Protein AF-A0A433PAK7-F1 (afdb_monomer_lite)

Foldseek 3Di:
DDAPVQFDADPVRDTPDGDDCPVPDDAPPQLVPADHPQLADDLPDDDDPVSVVSSVVVLVVVLVVQVVVVVVVPDPDGVSNVCVPDPHRVLVSVVRNDVVSVVVVVQVLCCLLPVDHDDDDDDDDCSCVGPVNVVVSVVSNVVSCVVVVPDDPDD

Structure (mmCIF, N/CA/C/O backbone):
data_AF-A0A433PAK7-F1
#
_entry.id   AF-A0A433PAK7-F1
#
loop_
_atom_site.group_PDB
_atom_site.id
_atom_site.type_symbol
_atom_site.label_atom_id
_atom_site.label_alt_id
_atom_site.label_comp_id
_atom_site.label_asym_id
_atom_site.label_entity_id
_atom_site.label_seq_id
_atom_site.pdbx_PDB_ins_code
_atom_site.Cartn_x
_atom_site.Cartn_y
_atom_site.Cartn_z
_atom_site.occupancy
_atom_site.B_iso_or_equiv
_atom_site.auth_seq_id
_atom_site.auth_comp_id
_atom_site.auth_asym_id
_atom_site.auth_atom_id
_atom_site.pdbx_PDB_model_num
ATOM 1 N N . ASP A 1 1 ? 10.074 -10.426 2.332 1.00 75.25 1 ASP A N 1
ATOM 2 C CA . ASP A 1 1 ? 10.920 -9.450 1.635 1.00 75.25 1 ASP A CA 1
ATOM 3 C C . ASP A 1 1 ? 10.544 -9.371 0.152 1.00 75.25 1 ASP A C 1
ATOM 5 O O . ASP A 1 1 ? 11.254 -9.861 -0.714 1.00 75.25 1 ASP A O 1
ATOM 9 N N . PHE A 1 2 ? 9.354 -8.846 -0.155 1.00 77.81 2 PHE A N 1
ATOM 10 C CA . PHE A 1 2 ? 8.856 -8.799 -1.535 1.00 77.81 2 PHE A CA 1
ATOM 11 C C . PHE A 1 2 ? 9.016 -7.381 -2.087 1.00 77.81 2 PHE A C 1
ATOM 13 O O . PHE A 1 2 ? 8.122 -6.547 -1.957 1.00 77.81 2 PHE A O 1
ATOM 20 N N . ASN A 1 3 ? 10.196 -7.094 -2.634 1.00 79.25 3 ASN A N 1
ATOM 21 C CA . ASN A 1 3 ? 10.567 -5.785 -3.167 1.00 79.25 3 ASN A CA 1
ATOM 22 C C . ASN A 1 3 ? 11.189 -5.924 -4.573 1.00 79.25 3 ASN A C 1
ATOM 24 O O . ASN A 1 3 ? 11.442 -7.034 -5.040 1.00 79.25 3 ASN A O 1
ATOM 28 N N . SER A 1 4 ? 11.420 -4.805 -5.267 1.00 82.88 4 SER A N 1
ATOM 29 C CA . SER A 1 4 ? 11.883 -4.802 -6.664 1.00 82.88 4 SER A CA 1
ATOM 30 C C . SER A 1 4 ? 13.235 -5.486 -6.891 1.00 82.88 4 SER A C 1
ATOM 32 O O . SER A 1 4 ? 13.477 -5.953 -7.998 1.00 82.88 4 SER A O 1
ATOM 34 N N . GLN A 1 5 ? 14.095 -5.593 -5.874 1.00 88.75 5 GLN A N 1
ATOM 35 C CA . GLN A 1 5 ? 15.381 -6.297 -5.970 1.00 88.75 5 GLN A CA 1
ATOM 36 C C . GLN A 1 5 ? 15.205 -7.819 -6.080 1.00 88.75 5 GLN A C 1
ATOM 38 O O . GLN A 1 5 ? 16.068 -8.497 -6.630 1.00 88.75 5 GLN A O 1
ATOM 43 N N . ASN A 1 6 ? 14.062 -8.338 -5.622 1.00 91.62 6 ASN A N 1
ATOM 44 C CA . ASN A 1 6 ? 13.750 -9.767 -5.596 1.00 91.62 6 ASN A CA 1
ATOM 45 C C . ASN A 1 6 ? 12.834 -10.198 -6.757 1.00 91.62 6 ASN A C 1
ATOM 47 O O . ASN A 1 6 ? 12.374 -11.341 -6.797 1.00 91.62 6 ASN A O 1
ATOM 51 N N . ILE A 1 7 ? 12.569 -9.300 -7.713 1.00 92.50 7 ILE A N 1
ATOM 52 C CA . ILE A 1 7 ? 11.741 -9.550 -8.899 1.00 92.50 7 ILE A CA 1
ATOM 53 C C . ILE A 1 7 ? 12.629 -9.490 -10.142 1.00 92.50 7 ILE A C 1
ATOM 55 O O . ILE A 1 7 ? 13.253 -8.471 -10.428 1.00 92.50 7 ILE A O 1
ATOM 59 N N . LEU A 1 8 ? 12.656 -10.581 -10.906 1.00 95.69 8 LEU A N 1
ATOM 60 C CA . LEU A 1 8 ? 13.348 -10.648 -12.189 1.00 95.69 8 LEU A CA 1
ATOM 61 C C . LEU A 1 8 ? 12.383 -10.276 -13.312 1.00 95.69 8 LEU A C 1
ATOM 63 O O . LEU A 1 8 ? 11.276 -10.821 -13.392 1.00 95.69 8 LEU A O 1
ATOM 67 N N . ILE A 1 9 ? 12.834 -9.389 -14.195 1.00 96.81 9 ILE A N 1
ATOM 68 C CA . ILE A 1 9 ? 12.106 -8.965 -15.391 1.00 96.81 9 ILE A CA 1
ATOM 69 C C . ILE A 1 9 ? 12.921 -9.261 -16.653 1.00 96.81 9 ILE A C 1
ATOM 71 O O . ILE A 1 9 ? 14.151 -9.274 -16.596 1.00 96.81 9 ILE A O 1
ATOM 75 N N . ASP A 1 10 ? 12.244 -9.518 -17.769 1.00 97.00 10 ASP A N 1
ATOM 76 C CA . ASP A 1 10 ? 12.873 -9.557 -19.094 1.00 97.00 10 ASP A CA 1
ATOM 77 C C . ASP A 1 10 ? 12.938 -8.160 -19.747 1.00 97.00 10 ASP A C 1
ATOM 79 O O . ASP A 1 10 ? 12.515 -7.157 -19.165 1.00 97.00 10 ASP A O 1
ATOM 83 N N . ASP A 1 11 ? 13.463 -8.101 -20.976 1.00 97.00 11 ASP A N 1
ATOM 84 C CA . ASP A 1 11 ? 13.606 -6.865 -21.762 1.00 97.00 11 ASP A CA 1
ATOM 85 C C . ASP A 1 11 ? 12.256 -6.212 -22.132 1.00 97.00 11 ASP A C 1
ATOM 87 O O . ASP A 1 11 ? 12.209 -5.045 -22.522 1.00 97.00 11 ASP A O 1
ATOM 91 N N . GLU A 1 12 ? 11.152 -6.949 -22.002 1.00 96.88 12 GLU A N 1
ATOM 92 C CA . GLU A 1 12 ? 9.783 -6.508 -22.284 1.00 96.88 12 GLU A CA 1
ATOM 93 C C . GLU A 1 12 ? 9.018 -6.124 -21.002 1.00 96.88 12 GLU A C 1
ATOM 95 O O . GLU A 1 12 ? 7.824 -5.820 -21.055 1.00 96.88 12 GLU A O 1
ATOM 100 N N . CYS A 1 13 ? 9.703 -6.092 -19.852 1.00 90.56 13 CYS A N 1
ATOM 101 C CA . CYS A 1 13 ? 9.137 -5.845 -18.524 1.00 90.56 13 CYS A CA 1
ATOM 102 C C . CYS A 1 13 ? 8.136 -6.918 -18.049 1.00 90.56 13 CYS A C 1
ATOM 104 O O . CYS A 1 13 ? 7.314 -6.643 -17.167 1.00 90.56 13 CYS A O 1
ATOM 106 N N . ASN A 1 14 ? 8.199 -8.143 -18.575 1.00 94.56 14 ASN A N 1
ATOM 107 C CA . ASN A 1 14 ? 7.444 -9.263 -18.023 1.00 94.56 14 ASN A CA 1
ATOM 108 C C . ASN A 1 14 ? 8.156 -9.815 -16.785 1.00 94.56 14 ASN A C 1
ATOM 110 O O . ASN A 1 14 ? 9.377 -9.951 -16.766 1.00 94.56 14 ASN A O 1
ATOM 114 N N . ILE A 1 15 ? 7.392 -10.196 -15.757 1.00 94.62 15 ILE A N 1
ATOM 115 C CA . ILE A 1 15 ? 7.946 -10.885 -14.584 1.00 94.62 15 ILE A CA 1
ATOM 116 C C . ILE A 1 15 ? 8.321 -12.314 -14.990 1.00 94.62 15 ILE A C 1
ATOM 118 O O . ILE A 1 15 ? 7.442 -13.120 -15.298 1.00 94.62 15 ILE A O 1
ATOM 122 N N . VAL A 1 16 ? 9.614 -12.639 -14.944 1.00 97.56 16 VAL A N 1
ATOM 123 C CA . VAL A 1 16 ? 10.148 -13.968 -15.303 1.00 97.56 16 VAL A CA 1
ATOM 124 C C . VAL A 1 16 ? 10.581 -14.793 -14.095 1.00 97.56 16 VAL A C 1
ATOM 126 O O . VAL A 1 16 ? 10.806 -15.997 -14.211 1.00 97.56 16 VAL A O 1
ATOM 129 N N . GLY A 1 17 ? 10.674 -14.175 -12.918 1.00 96.44 17 GLY A N 1
ATOM 130 C CA . GLY A 1 17 ? 11.025 -14.886 -11.698 1.00 96.44 17 GLY A CA 1
ATOM 131 C C . GLY A 1 17 ? 10.887 -14.042 -10.442 1.00 96.44 17 GLY A C 1
ATOM 132 O O . GLY A 1 17 ? 10.915 -12.815 -10.483 1.00 96.44 17 GLY A O 1
ATOM 133 N N . VAL A 1 18 ? 10.763 -14.735 -9.315 1.00 94.56 18 VAL A N 1
ATOM 134 C CA . VAL A 1 18 ? 10.871 -14.165 -7.971 1.00 94.56 18 VAL A CA 1
ATOM 135 C C . VAL A 1 18 ? 11.942 -14.965 -7.244 1.00 94.56 18 VAL A C 1
ATOM 137 O O . VAL A 1 18 ? 11.922 -16.200 -7.279 1.00 94.56 18 VAL A O 1
ATOM 140 N N . ILE A 1 19 ? 12.889 -14.268 -6.633 1.00 96.31 19 ILE A N 1
ATOM 141 C CA . ILE A 1 19 ? 14.009 -14.855 -5.895 1.00 96.31 19 ILE A CA 1
ATOM 142 C C . ILE A 1 19 ? 13.905 -14.500 -4.409 1.00 96.31 19 ILE A C 1
ATOM 144 O O . ILE A 1 19 ? 12.969 -13.825 -3.996 1.00 96.31 19 ILE A O 1
ATOM 148 N N . ASP A 1 20 ? 14.859 -14.993 -3.621 1.00 93.12 20 ASP A N 1
ATOM 149 C CA . ASP A 1 20 ? 14.999 -14.669 -2.199 1.00 93.12 20 ASP A CA 1
ATOM 150 C C . ASP A 1 20 ? 13.764 -15.011 -1.334 1.00 93.12 20 ASP A C 1
ATOM 152 O O . ASP A 1 20 ? 13.058 -14.175 -0.767 1.00 93.12 20 ASP A O 1
ATOM 156 N N . TRP A 1 21 ? 13.469 -16.311 -1.262 1.00 92.75 21 TRP A N 1
ATOM 157 C CA . TRP A 1 21 ? 12.278 -16.855 -0.598 1.00 92.75 21 TRP A CA 1
ATOM 158 C C . TRP A 1 21 ? 12.455 -17.123 0.905 1.00 92.75 21 TRP A C 1
ATOM 160 O O . TRP A 1 21 ? 11.592 -17.758 1.517 1.00 92.75 21 TRP A O 1
ATOM 170 N N . GLU A 1 22 ? 13.551 -16.681 1.522 1.00 91.06 22 GLU A N 1
ATOM 171 C CA . GLU A 1 22 ? 13.902 -17.062 2.900 1.00 91.06 22 GLU A CA 1
ATOM 172 C C . GLU A 1 22 ? 12.886 -16.561 3.955 1.00 91.06 22 GLU A C 1
ATOM 174 O O . GLU A 1 22 ? 12.717 -17.190 4.998 1.00 91.06 22 GLU A O 1
ATOM 179 N N . TRP A 1 23 ? 12.130 -15.499 3.644 1.00 84.50 23 TRP A N 1
ATOM 180 C CA . TRP A 1 23 ? 11.044 -14.945 4.476 1.00 84.50 23 TRP A CA 1
ATOM 181 C C . TRP A 1 23 ? 9.639 -15.290 3.962 1.00 84.50 23 TRP A C 1
ATOM 183 O O . TRP A 1 23 ? 8.665 -14.586 4.249 1.00 84.50 23 TRP A O 1
ATOM 193 N N . SER A 1 24 ? 9.513 -16.333 3.143 1.00 87.81 24 SER A N 1
ATOM 194 C CA . SER A 1 24 ? 8.218 -16.744 2.605 1.00 87.81 24 SER A CA 1
ATOM 195 C C . SER A 1 24 ? 7.292 -17.289 3.696 1.00 87.81 24 SER A C 1
ATOM 197 O O . SER A 1 24 ? 7.700 -18.011 4.604 1.00 87.81 24 SER A O 1
ATOM 199 N N . SER A 1 25 ? 6.017 -16.909 3.631 1.00 85.38 25 SER A N 1
ATOM 200 C CA . SER A 1 25 ? 5.004 -17.331 4.598 1.00 85.38 25 SER A CA 1
ATOM 201 C C . SER A 1 25 ? 3.616 -17.366 3.965 1.00 85.38 25 SER A C 1
ATOM 203 O O . SER A 1 25 ? 3.386 -16.821 2.885 1.00 85.38 25 SER A O 1
ATOM 205 N N . THR A 1 26 ? 2.679 -18.037 4.636 1.00 85.69 26 THR A N 1
ATOM 206 C CA . THR A 1 26 ? 1.259 -17.969 4.276 1.00 85.69 26 THR A CA 1
ATOM 207 C C . THR A 1 26 ? 0.624 -16.800 5.017 1.00 85.69 26 THR A C 1
ATOM 209 O O . THR A 1 26 ? 0.624 -16.780 6.246 1.00 85.69 26 THR A O 1
ATOM 212 N N . VAL A 1 27 ? 0.066 -15.850 4.271 1.00 79.56 27 VAL A N 1
ATOM 213 C CA . VAL A 1 27 ? -0.585 -14.649 4.810 1.00 79.56 27 VAL A CA 1
ATOM 214 C C . VAL A 1 27 ? -1.961 -14.448 4.171 1.00 79.56 27 VAL A C 1
ATOM 216 O O . VAL A 1 27 ? -2.202 -14.955 3.070 1.00 79.56 27 VAL A O 1
ATOM 219 N N . PRO A 1 28 ? -2.885 -13.723 4.827 1.00 77.56 28 PRO A N 1
ATOM 220 C CA . PRO A 1 28 ? -4.110 -13.269 4.181 1.00 77.56 28 PRO A CA 1
ATOM 221 C C . PRO A 1 28 ? -3.795 -12.484 2.904 1.00 77.56 28 PRO A C 1
ATOM 223 O O . PRO A 1 28 ? -2.829 -11.725 2.860 1.00 77.56 28 PRO A O 1
ATOM 226 N N . LEU A 1 29 ? -4.636 -12.623 1.876 1.00 75.00 29 LEU A N 1
ATOM 227 C CA . LEU A 1 29 ? -4.454 -11.919 0.601 1.00 75.00 29 LEU A CA 1
ATOM 228 C C . LEU A 1 29 ? -4.312 -10.404 0.801 1.00 75.00 29 LEU A C 1
ATOM 230 O O . LEU A 1 29 ? -3.502 -9.769 0.138 1.00 75.00 29 LEU A O 1
ATOM 234 N N . GLN A 1 30 ? -5.055 -9.845 1.755 1.00 73.19 30 GLN A N 1
ATOM 235 C CA . GLN A 1 30 ? -5.039 -8.426 2.100 1.00 73.19 30 GLN A CA 1
ATOM 236 C C . GLN A 1 30 ? -3.646 -7.937 2.520 1.00 73.19 30 GLN A C 1
ATOM 238 O O . GLN A 1 30 ? -3.300 -6.796 2.233 1.00 73.19 30 GLN A O 1
ATOM 243 N N . SER A 1 31 ? -2.829 -8.794 3.139 1.00 74.44 31 SER A N 1
ATOM 244 C CA . SER A 1 31 ? -1.447 -8.475 3.520 1.00 74.44 31 SER A CA 1
ATOM 245 C C . SER A 1 31 ? -0.519 -8.306 2.314 1.00 74.44 31 SER A C 1
ATOM 247 O O . SER A 1 31 ? 0.546 -7.719 2.453 1.00 74.44 31 SER A O 1
ATOM 249 N N . LEU A 1 32 ? -0.916 -8.799 1.136 1.00 75.44 32 LEU A N 1
ATOM 250 C CA . LEU A 1 32 ? -0.192 -8.619 -0.126 1.00 75.44 32 LEU A CA 1
ATOM 251 C C . LEU A 1 32 ? -0.684 -7.402 -0.916 1.00 75.44 32 LEU A C 1
ATOM 253 O O . LEU A 1 32 ? -0.084 -7.045 -1.926 1.00 75.44 32 LEU A O 1
ATOM 257 N N . CYS A 1 33 ? -1.786 -6.777 -0.498 1.00 73.88 33 CYS A N 1
ATOM 258 C CA . CYS A 1 33 ? -2.377 -5.662 -1.222 1.00 73.88 33 CYS A CA 1
ATOM 259 C C . CYS A 1 33 ? -1.889 -4.310 -0.688 1.00 73.88 33 CYS A C 1
ATOM 261 O O . CYS A 1 33 ? -2.669 -3.471 -0.238 1.00 73.88 33 CYS A O 1
ATOM 263 N N . GLN A 1 34 ? -0.574 -4.141 -0.726 1.00 80.56 34 GLN A N 1
ATOM 264 C CA . GLN A 1 34 ? 0.130 -2.929 -0.330 1.00 80.56 34 GLN A CA 1
ATOM 265 C C . GLN A 1 34 ? 0.681 -2.240 -1.573 1.00 80.56 34 GLN A C 1
ATOM 267 O O . GLN A 1 34 ? 0.940 -2.885 -2.595 1.00 80.56 34 GLN A O 1
ATOM 272 N N . TYR A 1 35 ? 0.892 -0.935 -1.489 1.00 84.31 35 TYR A N 1
ATOM 273 C CA . TYR A 1 35 ? 1.745 -0.263 -2.443 1.00 84.31 35 TYR A CA 1
ATOM 274 C C . TYR A 1 35 ? 3.171 -0.831 -2.347 1.00 84.31 35 TYR A C 1
ATOM 276 O O . TYR A 1 35 ? 3.652 -1.170 -1.262 1.00 84.31 35 TYR A O 1
ATOM 284 N N . PRO A 1 36 ? 3.891 -0.928 -3.475 1.00 81.25 36 PRO A N 1
ATOM 285 C CA . PRO A 1 36 ? 5.309 -1.231 -3.450 1.00 81.25 36 PRO A CA 1
ATOM 286 C C . PRO A 1 36 ? 6.068 -0.234 -2.572 1.00 81.25 36 PRO A C 1
ATOM 288 O O . PRO A 1 36 ? 5.867 0.973 -2.681 1.00 81.25 36 PRO A O 1
ATOM 291 N N . PHE A 1 37 ? 6.999 -0.729 -1.756 1.00 78.44 37 PHE A N 1
ATOM 292 C CA . PHE A 1 37 ? 7.721 0.085 -0.771 1.00 78.44 37 PHE A CA 1
ATOM 293 C C . PHE A 1 37 ? 8.344 1.369 -1.355 1.00 78.44 37 PHE A C 1
ATOM 295 O O . PHE A 1 37 ? 8.335 2.411 -0.714 1.00 78.44 37 PHE A O 1
ATOM 302 N N . PHE A 1 38 ? 8.823 1.331 -2.603 1.00 78.56 38 PHE A N 1
ATOM 303 C CA . PHE A 1 38 ? 9.475 2.470 -3.263 1.00 78.56 38 PHE A CA 1
ATOM 304 C C . PHE A 1 38 ? 8.530 3.610 -3.689 1.00 78.56 38 PHE A C 1
ATOM 306 O O . PHE A 1 38 ? 9.014 4.664 -4.109 1.00 78.56 38 PHE A O 1
ATOM 313 N N . ILE A 1 39 ? 7.208 3.409 -3.625 1.00 85.25 39 ILE A N 1
ATOM 314 C CA . ILE A 1 39 ? 6.208 4.459 -3.881 1.00 85.25 39 ILE A CA 1
ATOM 315 C C . ILE A 1 39 ? 5.464 4.882 -2.614 1.00 85.25 39 ILE A C 1
ATOM 317 O O . ILE A 1 39 ? 4.532 5.674 -2.708 1.00 85.25 39 ILE A O 1
ATOM 321 N N . VAL A 1 40 ? 5.846 4.365 -1.445 1.00 83.50 40 VAL A N 1
ATOM 322 C CA . VAL A 1 40 ? 5.275 4.730 -0.145 1.00 83.50 40 VAL A CA 1
ATOM 323 C C . VAL A 1 40 ? 6.253 5.641 0.571 1.00 83.50 40 VAL A C 1
ATOM 325 O O . VAL A 1 40 ? 7.449 5.367 0.609 1.00 83.50 40 VAL A O 1
ATOM 328 N N . ASP A 1 41 ? 5.752 6.724 1.160 1.00 82.38 41 ASP A N 1
ATOM 329 C CA . ASP A 1 41 ? 6.597 7.609 1.956 1.00 82.38 41 ASP A CA 1
ATOM 330 C C . ASP A 1 41 ? 6.973 6.916 3.265 1.00 82.38 41 ASP A C 1
ATOM 332 O O . ASP A 1 41 ? 6.166 6.821 4.196 1.00 82.38 41 ASP A O 1
ATOM 336 N N . ASN A 1 42 ? 8.210 6.430 3.331 1.00 79.31 42 ASN A N 1
ATOM 337 C CA . ASN A 1 42 ? 8.768 5.858 4.540 1.00 79.31 42 ASN A CA 1
ATOM 338 C C . ASN A 1 42 ? 9.065 6.988 5.544 1.00 79.31 42 ASN A C 1
ATOM 340 O O . ASN A 1 42 ? 9.851 7.887 5.246 1.00 79.31 42 ASN A O 1
ATOM 344 N N . PRO A 1 43 ? 8.473 6.965 6.747 1.00 72.81 43 PRO A N 1
ATOM 345 C CA . PRO A 1 43 ? 8.680 8.008 7.751 1.00 72.81 43 PRO A CA 1
ATOM 346 C C . PRO A 1 43 ? 10.100 8.048 8.340 1.00 72.81 43 PRO A C 1
ATOM 348 O O . PRO A 1 43 ? 10.409 8.970 9.090 1.00 72.81 43 PRO A O 1
ATOM 351 N N . PHE A 1 44 ? 10.945 7.060 8.035 1.00 74.00 44 PHE A N 1
ATOM 352 C CA . PHE A 1 44 ? 12.360 7.051 8.414 1.00 74.00 44 PHE A CA 1
ATOM 353 C C . PHE A 1 44 ? 13.282 7.672 7.360 1.00 74.00 44 PHE A C 1
ATOM 355 O O . PHE A 1 44 ? 14.455 7.913 7.654 1.00 74.00 44 PHE A O 1
ATOM 362 N N . ASP A 1 45 ? 12.776 7.924 6.154 1.00 77.12 45 ASP A N 1
ATOM 363 C CA . ASP A 1 45 ? 13.542 8.600 5.116 1.00 77.12 45 ASP A CA 1
ATOM 364 C C . ASP A 1 45 ? 13.557 10.110 5.388 1.00 77.12 45 ASP A C 1
ATOM 366 O O . ASP A 1 45 ? 12.663 10.661 6.037 1.00 77.12 45 ASP A O 1
ATOM 370 N N . ALA A 1 46 ? 14.589 10.799 4.895 1.00 77.38 46 ALA A N 1
ATOM 371 C CA . ALA A 1 46 ? 14.620 12.254 4.955 1.00 77.38 46 ALA A CA 1
ATOM 372 C C . ALA A 1 46 ? 13.419 12.830 4.189 1.00 77.38 46 ALA A C 1
ATOM 374 O O . ALA A 1 46 ? 13.097 12.366 3.094 1.00 77.38 46 ALA A O 1
ATOM 375 N N . GLU A 1 47 ? 12.768 13.844 4.760 1.00 75.75 47 GLU A N 1
ATOM 376 C CA . GLU A 1 47 ? 11.644 14.497 4.097 1.00 75.75 47 GLU A CA 1
ATOM 377 C C . GLU A 1 47 ? 12.105 15.156 2.795 1.00 75.75 47 GLU A C 1
ATOM 379 O O . GLU A 1 47 ? 12.944 16.057 2.788 1.00 75.75 47 GLU A O 1
ATOM 384 N N . ASP A 1 48 ? 11.529 14.693 1.690 1.00 84.62 48 ASP A N 1
ATOM 385 C CA . ASP A 1 48 ? 11.737 15.233 0.356 1.00 84.62 48 ASP A CA 1
ATOM 386 C C . ASP A 1 48 ? 10.364 15.436 -0.296 1.00 84.62 48 ASP A C 1
ATOM 388 O O . ASP A 1 48 ? 9.605 14.491 -0.551 1.00 84.62 48 ASP A O 1
ATOM 392 N N . GLU A 1 49 ? 10.019 16.702 -0.524 1.00 85.19 49 GLU A N 1
ATOM 393 C CA . GLU A 1 49 ? 8.734 17.107 -1.089 1.00 85.19 49 GLU A CA 1
ATOM 394 C C . GLU A 1 49 ? 8.562 16.605 -2.530 1.00 85.19 49 GLU A C 1
ATOM 396 O O . GLU A 1 49 ? 7.469 16.182 -2.909 1.00 85.19 49 GLU A O 1
ATOM 401 N N . ALA A 1 50 ? 9.639 16.563 -3.321 1.00 86.62 50 ALA A N 1
ATOM 402 C CA . ALA A 1 50 ? 9.589 16.068 -4.692 1.00 86.62 50 ALA A CA 1
ATOM 403 C C . ALA A 1 50 ? 9.355 14.550 -4.726 1.00 86.62 50 ALA A C 1
ATOM 405 O O . ALA A 1 50 ? 8.578 14.059 -5.551 1.00 86.62 50 ALA A O 1
ATOM 406 N N . VAL A 1 51 ? 9.977 13.805 -3.805 1.00 85.25 51 VAL A N 1
ATOM 407 C CA . VAL A 1 51 ? 9.726 12.363 -3.633 1.00 85.25 51 VAL A CA 1
ATOM 408 C C . VAL A 1 51 ? 8.287 12.117 -3.190 1.00 85.25 51 VAL A C 1
ATOM 410 O O . VAL A 1 51 ? 7.604 11.304 -3.811 1.00 85.25 51 VAL A O 1
ATOM 413 N N . THR A 1 52 ? 7.807 12.864 -2.195 1.00 85.12 52 THR A N 1
ATOM 414 C CA . THR A 1 52 ? 6.429 12.777 -1.681 1.00 85.12 52 THR A CA 1
ATOM 415 C C . THR A 1 52 ? 5.411 13.043 -2.797 1.00 85.12 52 THR A C 1
ATOM 417 O O . THR A 1 52 ? 4.473 12.272 -3.014 1.00 85.12 52 THR A O 1
ATOM 420 N N . GLN A 1 53 ? 5.625 14.099 -3.587 1.00 87.56 53 GLN A N 1
ATOM 421 C CA . GLN A 1 53 ? 4.745 14.447 -4.699 1.00 87.56 53 GLN A CA 1
ATOM 422 C C . GLN A 1 53 ? 4.755 13.368 -5.789 1.00 87.56 53 GLN A C 1
ATOM 424 O O . GLN A 1 53 ? 3.691 12.946 -6.248 1.00 87.56 53 GLN A O 1
ATOM 429 N N . ARG A 1 54 ? 5.930 12.859 -6.174 1.00 90.25 54 ARG A N 1
ATOM 430 C CA . ARG A 1 54 ? 6.053 11.747 -7.129 1.00 90.25 54 ARG A CA 1
ATOM 431 C C . ARG A 1 54 ? 5.334 10.492 -6.627 1.00 90.25 54 ARG A C 1
ATOM 433 O O . ARG A 1 54 ? 4.588 9.868 -7.382 1.00 90.25 54 ARG A O 1
ATOM 440 N N . ASN A 1 55 ? 5.547 10.132 -5.365 1.00 89.44 55 ASN A N 1
ATOM 441 C CA . ASN A 1 55 ? 4.931 8.972 -4.732 1.00 89.44 55 ASN A CA 1
ATOM 442 C C . ASN A 1 55 ? 3.404 9.085 -4.740 1.00 89.44 55 ASN A C 1
ATOM 444 O O . ASN A 1 55 ? 2.740 8.125 -5.118 1.00 89.44 55 ASN A O 1
ATOM 448 N N . SER A 1 56 ? 2.845 10.269 -4.466 1.00 87.31 56 SER A N 1
ATOM 449 C CA . SER A 1 56 ? 1.393 10.494 -4.539 1.00 87.31 56 SER A CA 1
ATOM 450 C C . SER A 1 56 ? 0.803 10.200 -5.930 1.00 87.31 56 SER A C 1
ATOM 452 O O . SER A 1 56 ? -0.249 9.568 -6.042 1.00 87.31 56 SER A O 1
ATOM 454 N N . VAL A 1 57 ? 1.511 10.573 -7.007 1.00 91.19 57 VAL A N 1
ATOM 455 C CA . VAL A 1 57 ? 1.091 10.290 -8.390 1.00 91.19 57 VAL A CA 1
ATOM 456 C C . VAL A 1 57 ? 1.122 8.786 -8.668 1.00 91.19 57 VAL A C 1
ATOM 458 O O . VAL A 1 57 ? 0.174 8.240 -9.235 1.00 91.19 57 VAL A O 1
ATOM 461 N N . TYR A 1 58 ? 2.184 8.097 -8.248 1.00 91.31 58 TYR A N 1
ATOM 462 C CA . TYR A 1 58 ? 2.315 6.653 -8.452 1.00 91.31 58 TYR A CA 1
ATOM 463 C C . TYR A 1 58 ? 1.328 5.841 -7.618 1.00 91.31 58 TYR A C 1
ATOM 465 O O . TYR A 1 58 ? 0.763 4.877 -8.130 1.00 91.31 58 TYR A O 1
ATOM 473 N N . GLN A 1 59 ? 1.069 6.247 -6.375 1.00 89.31 59 GLN A N 1
ATOM 474 C CA . GLN A 1 59 ? 0.035 5.651 -5.532 1.00 89.31 59 GLN A CA 1
ATOM 475 C C . GLN A 1 59 ? -1.343 5.811 -6.174 1.00 89.31 59 GLN A C 1
ATOM 477 O O . GLN A 1 59 ? -2.080 4.835 -6.279 1.00 89.31 59 GLN A O 1
ATOM 482 N N . SER A 1 60 ? -1.672 7.002 -6.688 1.00 88.75 60 SER A N 1
ATOM 483 C CA . SER A 1 60 ? -2.931 7.225 -7.408 1.00 88.75 60 SER A CA 1
ATOM 484 C C . SER A 1 60 ? -3.060 6.298 -8.620 1.00 88.75 60 SER A C 1
ATOM 486 O O . SER A 1 60 ? -4.074 5.621 -8.774 1.00 88.75 60 SER A O 1
ATOM 488 N N . TRP A 1 61 ? -2.022 6.214 -9.456 1.00 89.94 61 TRP A N 1
ATOM 489 C CA . TRP A 1 61 ? -2.020 5.325 -10.619 1.00 89.94 61 TRP A CA 1
ATOM 490 C C . TRP A 1 61 ? -2.149 3.844 -10.232 1.00 89.94 61 TRP A C 1
ATOM 492 O O . TRP A 1 61 ? -2.893 3.094 -10.865 1.00 89.94 61 TRP A O 1
ATOM 502 N N . PHE A 1 62 ? -1.459 3.414 -9.175 1.00 87.56 62 PHE A N 1
ATOM 503 C CA . PHE A 1 62 ? -1.539 2.046 -8.672 1.00 87.56 62 PHE A CA 1
ATOM 504 C C . PHE A 1 62 ? -2.934 1.733 -8.117 1.00 87.56 62 PHE A C 1
ATOM 506 O O . PHE A 1 62 ? -3.501 0.691 -8.440 1.00 87.56 62 PHE A O 1
ATOM 513 N N . ALA A 1 63 ? -3.533 2.652 -7.358 1.00 86.50 63 ALA A N 1
ATOM 514 C CA . ALA A 1 63 ? -4.904 2.530 -6.873 1.00 86.50 63 ALA A CA 1
ATOM 515 C C . ALA A 1 63 ? -5.904 2.373 -8.032 1.00 86.50 63 ALA A C 1
ATOM 517 O O . ALA A 1 63 ? -6.791 1.526 -7.964 1.00 86.50 63 ALA A O 1
ATOM 518 N N . ASP A 1 64 ? -5.722 3.105 -9.135 1.00 87.75 64 ASP A N 1
ATOM 519 C CA . ASP A 1 64 ? -6.570 2.971 -10.326 1.00 87.75 64 ASP A CA 1
ATOM 520 C C . ASP A 1 64 ? -6.471 1.574 -10.972 1.00 87.75 64 ASP A C 1
ATOM 522 O O . ASP A 1 64 ? -7.450 1.074 -11.538 1.00 87.75 64 ASP A O 1
ATOM 526 N N . LEU A 1 65 ? -5.305 0.917 -10.909 1.00 84.56 65 LEU A N 1
ATOM 527 C CA . LEU A 1 65 ? -5.146 -0.464 -11.383 1.00 84.56 65 LEU A CA 1
ATOM 528 C C . LEU A 1 65 ? -5.943 -1.450 -10.524 1.00 84.56 65 LEU A C 1
ATOM 530 O O . LEU A 1 65 ? -6.593 -2.348 -11.072 1.00 84.56 65 LEU A O 1
ATOM 534 N N . PHE A 1 66 ? -5.914 -1.273 -9.201 1.00 81.31 66 PHE A N 1
ATOM 535 C CA . PHE A 1 66 ? -6.698 -2.083 -8.269 1.00 81.31 66 PHE A CA 1
ATOM 536 C C . PHE A 1 66 ? -8.191 -1.849 -8.458 1.00 81.31 66 PHE A C 1
ATOM 538 O O . PHE A 1 66 ? -8.934 -2.814 -8.617 1.00 81.31 66 PHE A O 1
ATOM 545 N N . GLU A 1 67 ? -8.622 -0.594 -8.566 1.00 85.06 67 GLU A N 1
ATOM 546 C CA . GLU A 1 67 ? -10.029 -0.249 -8.757 1.00 85.06 67 GLU A CA 1
ATOM 547 C C . GLU A 1 67 ? -10.611 -0.902 -10.012 1.00 85.06 67 GLU A C 1
ATOM 549 O O . GLU A 1 67 ? -11.681 -1.510 -9.960 1.00 85.06 67 GLU A O 1
ATOM 554 N N . LYS A 1 68 ? -9.884 -0.857 -11.136 1.00 83.88 68 LYS A N 1
ATOM 555 C CA . LYS A 1 68 ? -10.304 -1.529 -12.377 1.00 83.88 68 LYS A CA 1
ATOM 556 C C . LYS A 1 68 ? -10.522 -3.026 -12.169 1.00 83.88 68 LYS A C 1
ATOM 558 O O . LYS A 1 68 ? -11.448 -3.596 -12.743 1.00 83.88 68 LYS A O 1
ATOM 563 N N . ARG A 1 69 ? -9.680 -3.681 -11.364 1.00 79.06 69 ARG A N 1
ATOM 564 C CA . ARG A 1 69 ? -9.825 -5.108 -11.040 1.00 79.06 69 ARG A CA 1
ATOM 565 C C . ARG A 1 69 ? -10.977 -5.361 -10.075 1.00 79.06 69 ARG A C 1
ATOM 567 O O . ARG A 1 69 ? -11.726 -6.310 -10.273 1.00 79.06 69 ARG A O 1
ATOM 574 N N . GLU A 1 70 ? -11.159 -4.516 -9.074 1.00 82.75 70 GLU A N 1
ATOM 575 C CA . GLU A 1 70 ? -12.235 -4.642 -8.090 1.00 82.75 70 GLU A CA 1
ATOM 576 C C . GLU A 1 70 ? -13.620 -4.414 -8.700 1.00 82.75 70 GLU A C 1
ATOM 578 O O . GLU A 1 70 ? -14.567 -5.125 -8.356 1.00 82.75 70 GLU A O 1
ATOM 583 N N . GLN A 1 71 ? -13.740 -3.486 -9.653 1.00 81.50 71 GLN A N 1
ATOM 584 C CA . GLN A 1 71 ? -14.972 -3.247 -10.410 1.00 81.50 71 GLN A CA 1
ATOM 585 C C . GLN A 1 71 ? -15.427 -4.498 -11.176 1.00 81.50 71 GLN A C 1
ATOM 587 O O . GLN A 1 71 ? -16.627 -4.770 -11.238 1.00 81.50 71 GLN A O 1
ATOM 592 N N . LEU A 1 72 ? -14.485 -5.301 -11.688 1.00 79.19 72 LEU A N 1
ATOM 593 C CA . LEU A 1 72 ? -14.778 -6.591 -12.329 1.00 79.19 72 LEU A CA 1
ATOM 594 C C . LEU A 1 72 ? -15.261 -7.660 -11.334 1.00 79.19 72 LEU A C 1
ATOM 596 O O . LEU A 1 72 ? -15.884 -8.635 -11.744 1.00 79.19 72 LEU A O 1
ATOM 600 N N . LEU A 1 73 ? -14.973 -7.492 -10.040 1.00 79.06 73 LEU A N 1
ATOM 601 C CA . LEU A 1 73 ? -15.308 -8.442 -8.973 1.00 79.06 73 LEU A CA 1
ATOM 602 C C . LEU A 1 73 ? -16.538 -8.021 -8.140 1.00 79.06 73 LEU A C 1
ATOM 604 O O . LEU A 1 73 ? -16.909 -8.735 -7.210 1.00 79.06 73 LEU A O 1
ATOM 608 N N . HIS A 1 74 ? -17.182 -6.892 -8.466 1.00 65.31 74 HIS A N 1
ATOM 609 C CA . HIS A 1 74 ? -18.413 -6.379 -7.839 1.00 65.31 74 HIS A CA 1
ATOM 610 C C . HIS A 1 74 ? -18.391 -6.289 -6.295 1.00 65.31 74 HIS A C 1
ATOM 612 O O . HIS A 1 74 ? -19.386 -6.586 -5.626 1.00 65.31 74 HIS A O 1
ATOM 618 N N . GLN A 1 75 ? -17.276 -5.858 -5.700 1.00 65.12 75 GLN A N 1
ATOM 619 C CA . GLN A 1 75 ? -17.161 -5.730 -4.241 1.00 65.12 75 GLN A CA 1
ATOM 620 C C . GLN A 1 75 ? -17.716 -4.386 -3.724 1.00 65.12 75 GLN A C 1
ATOM 622 O O . GLN A 1 75 ? -17.462 -3.333 -4.300 1.00 65.12 75 GLN A O 1
ATOM 627 N N . ARG A 1 76 ? -18.493 -4.417 -2.623 1.00 60.97 76 ARG A N 1
ATOM 628 C CA . ARG A 1 76 ? -19.140 -3.230 -2.006 1.00 60.97 76 ARG A CA 1
ATOM 629 C C . ARG A 1 76 ? -18.188 -2.337 -1.203 1.00 60.97 76 ARG A C 1
ATOM 631 O O . ARG A 1 76 ? -18.449 -1.146 -1.075 1.00 60.97 76 ARG A O 1
ATOM 638 N N . VAL A 1 77 ? -17.131 -2.911 -0.634 1.00 60.47 77 VAL A N 1
ATOM 639 C CA . VAL A 1 77 ? -16.056 -2.195 0.061 1.00 60.47 77 VAL A CA 1
ATOM 640 C C . VAL A 1 77 ? -14.762 -2.713 -0.530 1.00 60.47 77 VAL A C 1
ATOM 642 O O . VAL A 1 77 ? -14.514 -3.916 -0.496 1.00 60.47 77 VAL A O 1
ATOM 645 N N . THR A 1 78 ? -13.991 -1.812 -1.117 1.00 73.69 78 THR A N 1
ATOM 646 C CA . THR A 1 78 ? -12.790 -2.140 -1.869 1.00 73.69 78 THR A CA 1
ATOM 647 C C . THR A 1 78 ? -11.542 -1.779 -1.081 1.00 73.69 78 THR A C 1
ATOM 649 O O . THR A 1 78 ? -11.534 -0.821 -0.302 1.00 73.69 78 THR A O 1
ATOM 652 N N . LEU A 1 79 ? -10.468 -2.525 -1.306 1.00 75.00 79 LEU A N 1
ATOM 653 C CA . LEU A 1 79 ? -9.143 -2.143 -0.851 1.00 75.00 79 LEU A CA 1
ATOM 654 C C . LEU A 1 79 ? -8.779 -0.760 -1.398 1.00 75.00 79 LEU A C 1
ATOM 656 O O . LEU A 1 79 ? -8.225 0.039 -0.654 1.00 75.00 79 LEU A O 1
ATOM 660 N N . THR A 1 80 ? -9.144 -0.434 -2.643 1.00 79.56 80 THR A N 1
ATOM 661 C CA . THR A 1 80 ? -8.868 0.903 -3.191 1.00 79.56 80 THR A CA 1
ATOM 662 C C . THR A 1 80 ? -9.510 2.013 -2.359 1.00 79.56 80 THR A C 1
ATOM 664 O O . THR A 1 80 ? -8.872 3.033 -2.095 1.00 79.56 80 THR A O 1
ATOM 667 N N . ASN A 1 81 ? -10.742 1.814 -1.878 1.00 79.75 81 ASN A N 1
ATOM 668 C CA . ASN A 1 81 ? -11.382 2.779 -0.985 1.00 79.75 81 ASN A CA 1
ATOM 669 C C . ASN A 1 81 ? -10.633 2.894 0.347 1.00 79.75 81 ASN A C 1
ATOM 671 O O . ASN A 1 81 ? -10.467 4.005 0.847 1.00 79.75 81 ASN A O 1
ATOM 675 N N . LEU A 1 82 ? -10.152 1.779 0.907 1.00 77.25 82 LEU A N 1
ATOM 676 C CA . LEU A 1 82 ? -9.339 1.793 2.126 1.00 77.25 82 LEU A CA 1
ATOM 677 C C . LEU A 1 82 ? -8.002 2.510 1.907 1.00 77.25 82 LEU A C 1
ATOM 679 O O . LEU A 1 82 ? -7.668 3.384 2.694 1.00 77.25 82 LEU A O 1
ATOM 683 N N . LEU A 1 83 ? -7.282 2.221 0.821 1.00 78.69 83 LEU A N 1
ATOM 684 C CA . LEU A 1 83 ? -6.004 2.861 0.498 1.00 78.69 83 LEU A CA 1
ATOM 685 C C . LEU A 1 83 ? -6.159 4.368 0.250 1.00 78.69 83 LEU A C 1
ATOM 687 O O . LEU A 1 83 ? -5.346 5.144 0.738 1.00 78.69 83 LEU A O 1
ATOM 691 N N . ARG A 1 84 ? -7.210 4.799 -0.464 1.00 79.81 84 ARG A N 1
ATOM 692 C CA . ARG A 1 84 ? -7.456 6.224 -0.766 1.00 79.81 84 ARG A CA 1
ATOM 693 C C . ARG A 1 84 ? -7.980 7.025 0.423 1.00 79.81 84 ARG A C 1
ATOM 695 O O . ARG A 1 84 ? -7.726 8.221 0.507 1.00 79.81 84 ARG A O 1
ATOM 702 N N . SER A 1 85 ? -8.756 6.397 1.305 1.00 78.19 85 SER A N 1
ATOM 703 C CA . SER A 1 85 ? -9.267 7.049 2.520 1.00 78.19 85 SER A CA 1
ATOM 704 C C . SER A 1 85 ? -8.312 6.935 3.703 1.00 78.19 85 SER A C 1
ATOM 706 O O . SER A 1 85 ? -8.509 7.615 4.713 1.00 78.19 85 SER A O 1
ATOM 708 N N . CYS A 1 86 ? -7.278 6.096 3.591 1.00 77.12 86 CYS A N 1
ATOM 709 C CA . CYS A 1 86 ? -6.283 5.960 4.632 1.00 77.12 86 CYS A CA 1
ATOM 710 C C . CYS A 1 86 ? -5.508 7.263 4.795 1.00 77.12 86 CYS A C 1
ATOM 712 O O . CYS A 1 86 ? -4.971 7.820 3.842 1.00 77.12 86 CYS A O 1
ATOM 714 N N . TYR A 1 87 ? -5.433 7.734 6.035 1.00 72.75 87 TYR A N 1
ATOM 715 C CA . TYR A 1 87 ? -4.713 8.957 6.342 1.00 72.75 87 TYR A CA 1
ATOM 716 C C . TYR A 1 87 ? -3.197 8.749 6.405 1.00 72.75 87 TYR A C 1
ATOM 718 O O . TYR A 1 87 ? -2.444 9.632 6.011 1.00 72.75 87 TYR A O 1
ATOM 726 N N . TRP A 1 88 ? -2.750 7.574 6.863 1.00 75.19 88 TRP A N 1
ATOM 727 C CA . TRP A 1 88 ? -1.334 7.220 6.883 1.00 75.19 88 TRP A CA 1
ATOM 728 C C . TRP A 1 88 ? -1.109 5.836 6.300 1.00 75.19 88 TRP A C 1
ATOM 730 O O . TRP A 1 88 ? -1.050 4.828 7.007 1.00 75.19 88 TRP A O 1
ATOM 740 N N . THR A 1 89 ? -0.974 5.824 4.979 1.00 79.19 89 THR A N 1
ATOM 741 C CA . THR A 1 89 ? -0.779 4.634 4.153 1.00 79.19 89 THR A CA 1
ATOM 742 C C . THR A 1 89 ? 0.306 3.716 4.701 1.00 79.19 89 THR A C 1
ATOM 744 O O . THR A 1 89 ? 0.040 2.539 4.907 1.00 79.19 89 THR A O 1
ATOM 747 N N . TYR A 1 90 ? 1.478 4.261 5.048 1.00 78.50 90 TYR A N 1
ATOM 748 C CA . TYR A 1 90 ? 2.586 3.472 5.591 1.00 78.50 90 TYR A CA 1
ATOM 749 C C . TYR A 1 90 ? 2.178 2.681 6.842 1.00 78.50 90 TYR A C 1
ATOM 751 O O . TYR A 1 90 ? 2.382 1.474 6.912 1.00 78.50 90 TYR A O 1
ATOM 759 N N . VAL A 1 91 ? 1.555 3.330 7.832 1.00 75.19 91 VAL A N 1
ATOM 760 C CA . VAL A 1 91 ? 1.142 2.646 9.068 1.00 75.19 91 VAL A CA 1
ATOM 761 C C . VAL A 1 91 ? 0.017 1.649 8.827 1.00 75.19 91 VAL A C 1
ATOM 763 O O . VAL A 1 91 ? 0.023 0.570 9.419 1.00 75.19 91 VAL A O 1
ATOM 766 N N . PHE A 1 92 ? -0.924 1.973 7.943 1.00 78.69 92 PHE A N 1
ATOM 767 C CA . PHE A 1 92 ? -1.964 1.034 7.538 1.00 78.69 92 PHE A CA 1
ATOM 768 C C . PHE A 1 92 ? -1.382 -0.217 6.878 1.00 78.69 92 PHE A C 1
ATOM 770 O O . PHE A 1 92 ? -1.766 -1.329 7.228 1.00 78.69 92 PHE A O 1
ATOM 777 N N . GLU A 1 93 ? -0.409 -0.058 5.988 1.00 78.88 93 GLU A N 1
ATOM 778 C CA . GLU A 1 93 ? 0.279 -1.180 5.361 1.00 78.88 93 GLU A CA 1
ATOM 779 C C . GLU A 1 93 ? 1.042 -2.004 6.395 1.00 78.88 93 GLU A C 1
ATOM 781 O O . GLU A 1 93 ? 0.833 -3.212 6.465 1.00 78.88 93 GLU A O 1
ATOM 786 N N . GLN A 1 94 ? 1.825 -1.373 7.273 1.00 77.06 94 GLN A N 1
ATOM 787 C CA . GLN A 1 94 ? 2.531 -2.078 8.350 1.00 77.06 94 GLN A CA 1
ATOM 788 C C . GLN A 1 94 ? 1.581 -2.873 9.264 1.00 77.06 94 GLN A C 1
ATOM 790 O O . GLN A 1 94 ? 1.919 -3.967 9.720 1.00 77.06 94 GLN A O 1
ATOM 795 N N . ALA A 1 95 ? 0.370 -2.362 9.498 1.00 74.88 95 ALA A N 1
ATOM 796 C CA . ALA A 1 95 ? -0.676 -3.080 10.217 1.00 74.88 95 ALA A CA 1
ATOM 797 C C . ALA A 1 95 ? -1.198 -4.301 9.426 1.00 74.88 95 ALA A C 1
ATOM 799 O O . ALA A 1 95 ? -1.489 -5.340 10.011 1.00 74.88 95 ALA A O 1
ATOM 800 N N . LEU A 1 96 ? -1.284 -4.237 8.097 1.00 74.69 96 LEU A N 1
ATOM 801 C CA . LEU A 1 96 ? -1.707 -5.381 7.281 1.00 74.69 96 LEU A CA 1
ATOM 802 C C . LEU A 1 96 ? -0.657 -6.500 7.205 1.00 74.69 96 LEU A C 1
ATOM 804 O O . LEU A 1 96 ? -1.036 -7.667 7.092 1.00 74.69 96 LEU A O 1
ATOM 808 N N . THR A 1 97 ? 0.640 -6.185 7.260 1.00 73.31 97 THR A N 1
ATOM 809 C CA . THR A 1 97 ? 1.721 -7.187 7.165 1.00 73.31 97 THR A CA 1
ATOM 810 C C . THR A 1 97 ? 2.163 -7.765 8.493 1.00 73.31 97 THR A C 1
ATOM 812 O O . THR A 1 97 ? 2.656 -8.893 8.525 1.00 73.31 97 THR A O 1
ATOM 815 N N . ASN A 1 98 ? 2.021 -7.024 9.589 1.00 72.69 98 ASN A N 1
ATOM 816 C CA . ASN A 1 98 ? 2.547 -7.443 10.876 1.00 72.69 98 ASN A CA 1
ATOM 817 C C . ASN A 1 98 ? 1.464 -7.370 11.959 1.00 72.69 98 ASN A C 1
ATOM 819 O O . ASN A 1 98 ? 1.155 -6.315 12.511 1.00 72.69 98 ASN A O 1
ATOM 823 N N . ILE A 1 99 ? 0.928 -8.542 12.315 1.00 64.94 99 ILE A N 1
ATOM 824 C CA . ILE A 1 99 ? -0.101 -8.693 13.354 1.00 64.94 99 ILE A CA 1
ATOM 825 C C . ILE A 1 99 ? 0.334 -8.124 14.717 1.00 64.94 99 ILE A C 1
ATOM 827 O O . ILE A 1 99 ? -0.503 -7.676 15.500 1.00 64.94 99 ILE A O 1
ATOM 831 N N . TYR A 1 100 ? 1.640 -8.078 14.995 1.00 64.25 100 TYR A N 1
ATOM 832 C CA . TYR A 1 100 ? 2.175 -7.494 16.224 1.00 64.25 100 TYR A CA 1
ATOM 833 C C . TYR A 1 100 ? 2.150 -5.959 16.191 1.00 64.25 100 TYR A C 1
ATOM 835 O O . TYR A 1 100 ? 1.850 -5.330 17.206 1.00 64.25 100 TYR A O 1
ATOM 843 N N . LEU A 1 101 ? 2.370 -5.346 15.021 1.00 64.62 101 LEU A N 1
ATOM 844 C CA . LEU A 1 101 ? 2.185 -3.904 14.813 1.00 64.62 101 LEU A CA 1
ATOM 845 C C . LEU A 1 101 ? 0.719 -3.500 14.986 1.00 64.62 101 LEU A C 1
ATOM 847 O O . LEU A 1 101 ? 0.454 -2.479 15.618 1.00 64.62 101 LEU A O 1
ATOM 851 N N . VAL A 1 102 ? -0.231 -4.328 14.529 1.00 65.44 102 VAL A N 1
ATOM 852 C CA . VAL A 1 102 ? -1.665 -4.118 14.808 1.00 65.44 102 VAL A CA 1
ATOM 853 C C . VAL A 1 102 ? -1.924 -4.086 16.304 1.00 65.44 102 VAL A C 1
ATOM 855 O O . VAL A 1 102 ? -2.588 -3.170 16.770 1.00 65.44 102 VAL A O 1
ATOM 858 N N . GLY A 1 103 ? -1.393 -5.045 17.069 1.00 63.25 103 GLY A N 1
ATOM 859 C CA . GLY A 1 103 ? -1.587 -5.091 18.522 1.00 63.25 103 GLY A CA 1
ATOM 860 C C . GLY A 1 103 ? -1.116 -3.814 19.229 1.00 63.25 103 GLY A C 1
ATOM 861 O O . GLY A 1 103 ? -1.817 -3.284 20.093 1.00 63.25 103 GLY A O 1
ATOM 862 N N . MET A 1 104 ? 0.032 -3.270 18.817 1.00 63.91 104 MET A N 1
ATOM 863 C CA . MET A 1 104 ? 0.600 -2.046 19.394 1.00 63.91 104 MET A CA 1
ATOM 864 C C . MET A 1 104 ? -0.135 -0.774 18.947 1.00 63.91 104 MET A C 1
ATOM 866 O O . MET A 1 104 ? -0.480 0.066 19.784 1.00 63.91 104 MET A O 1
ATOM 870 N N . LEU A 1 105 ? -0.426 -0.640 17.647 1.00 64.69 105 LEU A N 1
ATOM 871 C CA . LEU A 1 105 ? -1.202 0.479 17.099 1.00 64.69 105 LEU A CA 1
ATOM 872 C C . LEU A 1 105 ? -2.612 0.496 17.680 1.00 64.69 105 LEU A C 1
ATOM 874 O O . LEU A 1 105 ? -3.087 1.545 18.102 1.00 64.69 105 LEU A O 1
ATOM 878 N N . TYR A 1 106 ? -3.253 -0.670 17.767 1.00 64.75 106 TYR A N 1
ATOM 879 C CA . TYR A 1 106 ? -4.563 -0.833 18.382 1.00 64.75 106 TYR A CA 1
ATOM 880 C C . TYR A 1 106 ? -4.543 -0.366 19.831 1.00 64.75 106 TYR A C 1
ATOM 882 O O . TYR A 1 106 ? -5.426 0.384 20.222 1.00 64.75 106 TYR A O 1
ATOM 890 N N . ARG A 1 107 ? -3.524 -0.727 20.622 1.00 64.62 107 ARG A N 1
ATOM 891 C CA . ARG A 1 107 ? -3.399 -0.253 22.006 1.00 64.62 107 ARG A CA 1
ATOM 892 C C . ARG A 1 107 ? -3.344 1.269 22.085 1.00 64.62 107 ARG A C 1
ATOM 894 O O . ARG A 1 107 ? -4.072 1.845 22.887 1.00 64.62 107 ARG A O 1
ATOM 901 N N . LYS A 1 108 ? -2.504 1.919 21.277 1.00 62.62 108 LYS A N 1
ATOM 902 C CA . LYS A 1 108 ? -2.354 3.381 21.312 1.00 62.62 108 LYS A CA 1
ATOM 903 C C . LYS A 1 108 ? -3.580 4.102 20.754 1.00 62.62 108 LYS A C 1
ATOM 905 O O . LYS A 1 108 ? -4.015 5.070 21.362 1.00 62.62 108 LYS A O 1
ATOM 910 N N . LEU A 1 109 ? -4.192 3.596 19.683 1.00 63.09 109 LEU A N 1
ATOM 911 C CA . LEU A 1 109 ? -5.476 4.088 19.170 1.00 63.09 109 LEU A CA 1
ATOM 912 C C . LEU A 1 109 ? -6.600 3.901 20.196 1.00 63.09 109 LEU A C 1
ATOM 914 O O . LEU A 1 109 ? -7.415 4.795 20.385 1.00 63.09 109 LEU A O 1
ATOM 918 N N . PHE A 1 110 ? -6.632 2.771 20.897 1.00 60.53 110 PHE A N 1
ATOM 919 C CA . PHE A 1 110 ? -7.609 2.497 21.946 1.00 60.53 110 PHE A CA 1
ATOM 920 C C . PHE A 1 110 ? -7.413 3.427 23.149 1.00 60.53 110 PHE A C 1
ATOM 922 O O . PHE A 1 110 ? -8.371 4.039 23.616 1.00 60.53 110 PHE A O 1
ATOM 929 N N . GLU A 1 111 ? -6.175 3.578 23.624 1.00 64.88 111 GLU A N 1
ATOM 930 C CA . GLU A 1 111 ? -5.813 4.526 24.683 1.00 64.88 111 GLU A CA 1
ATOM 931 C C . GLU A 1 111 ? -6.209 5.949 24.293 1.00 64.88 111 GLU A C 1
ATOM 933 O O . GLU A 1 111 ? -6.803 6.669 25.089 1.00 64.88 111 GLU A O 1
ATOM 938 N N . TYR A 1 112 ? -5.956 6.320 23.043 1.00 59.12 112 TYR A N 1
ATOM 939 C CA . TYR A 1 1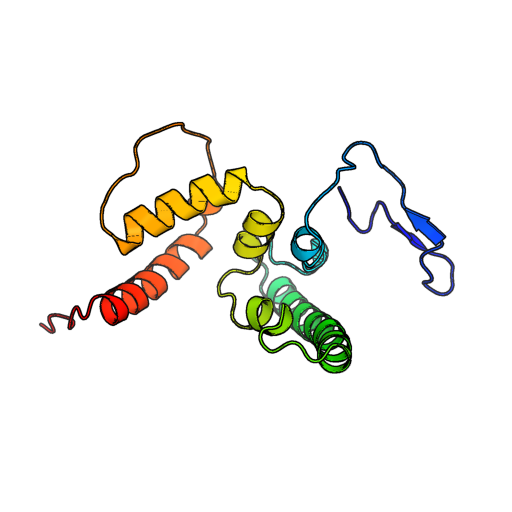12 ? -6.306 7.615 22.500 1.00 59.12 112 TYR A CA 1
ATOM 940 C C . TYR A 1 112 ? -7.819 7.854 22.441 1.00 59.12 112 TYR A C 1
ATOM 942 O O . TYR A 1 112 ? -8.303 8.859 22.953 1.00 59.12 112 TYR A O 1
ATOM 950 N N . VAL A 1 113 ? -8.585 6.928 21.858 1.00 55.75 113 VAL A N 1
ATOM 951 C CA . VAL A 1 113 ? -10.040 7.060 21.685 1.00 55.75 113 VAL A CA 1
ATOM 952 C C . VAL A 1 113 ? -10.766 7.007 23.030 1.00 55.75 113 VAL A C 1
ATOM 954 O O . VAL A 1 113 ? -11.664 7.814 23.272 1.00 55.75 113 VAL A O 1
ATOM 957 N N . PHE A 1 114 ? -10.371 6.095 23.922 1.00 58.50 114 PHE A N 1
ATOM 958 C CA . PHE A 1 114 ? -11.112 5.791 25.151 1.00 58.50 114 PHE A CA 1
ATOM 959 C C . PHE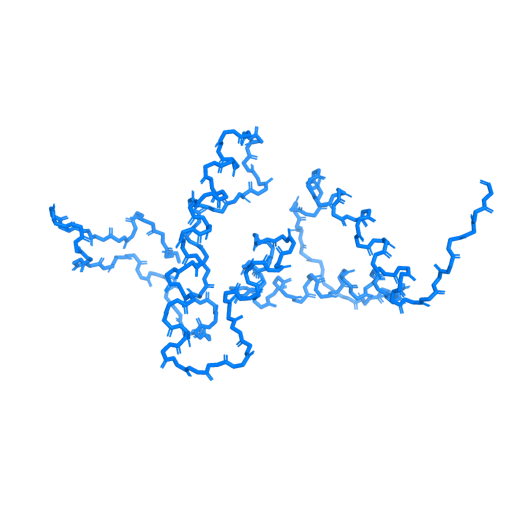 A 1 114 ? -10.479 6.347 26.434 1.00 58.50 114 PHE A C 1
ATOM 961 O O . PHE A 1 114 ? -11.070 6.201 27.505 1.00 58.50 114 PHE A O 1
ATOM 968 N N . GLY A 1 115 ? -9.291 6.956 26.359 1.00 59.34 115 GLY A N 1
ATOM 969 C CA . GLY A 1 115 ? -8.566 7.496 27.516 1.00 59.34 115 GLY A CA 1
ATOM 970 C C . GLY A 1 115 ? -8.112 6.431 28.522 1.00 59.34 115 GLY A C 1
ATOM 971 O O . GLY A 1 115 ? -7.890 6.751 29.689 1.00 59.34 115 GLY A O 1
ATOM 972 N N . LYS A 1 116 ? -8.040 5.155 28.114 1.00 56.28 116 LYS A N 1
ATOM 973 C CA . LYS A 1 116 ? -7.730 4.016 28.993 1.00 56.28 116 LYS A CA 1
ATOM 974 C C . LYS A 1 116 ? -6.505 3.258 28.506 1.00 56.28 116 LYS A C 1
ATOM 976 O O . LYS A 1 116 ? -6.491 2.725 27.402 1.00 56.28 116 LYS A O 1
ATOM 981 N N . GLU A 1 117 ? -5.509 3.155 29.373 1.00 56.22 117 GLU A N 1
ATOM 982 C CA . GLU A 1 117 ? -4.292 2.394 29.116 1.00 56.22 117 GLU A CA 1
ATOM 983 C C . GLU A 1 117 ? -4.576 0.879 29.161 1.00 56.22 117 GLU A C 1
ATOM 985 O O . GLU A 1 117 ? -5.092 0.360 30.153 1.00 56.22 117 GLU A O 1
ATOM 990 N N . ILE A 1 118 ? -4.225 0.150 28.098 1.00 54.06 118 ILE A N 1
ATOM 991 C CA . ILE A 1 118 ? -4.160 -1.321 28.122 1.00 54.06 118 ILE A 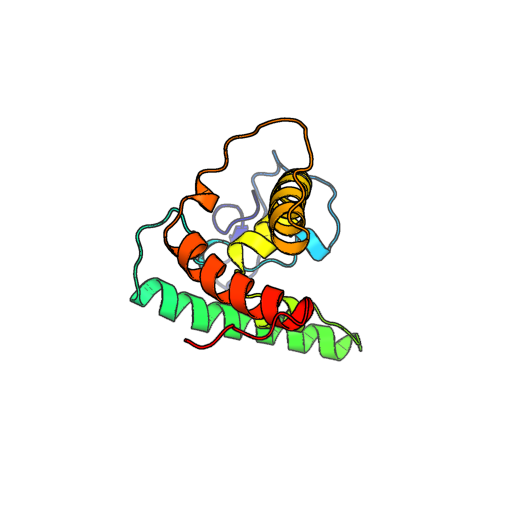CA 1
ATOM 992 C C . ILE A 1 118 ? -2.762 -1.690 28.621 1.00 54.06 118 ILE A C 1
ATOM 994 O O . ILE A 1 118 ? -1.794 -1.304 27.986 1.00 54.06 118 ILE A O 1
ATOM 998 N N . ARG A 1 119 ? -2.606 -2.410 29.735 1.00 48.03 119 ARG A N 1
ATOM 999 C CA . ARG A 1 119 ? -1.279 -2.767 30.277 1.00 48.03 119 ARG A CA 1
ATOM 1000 C C . ARG A 1 119 ? -0.849 -4.169 29.825 1.00 48.03 119 ARG A C 1
ATOM 1002 O O . ARG A 1 119 ? -1.370 -5.121 30.384 1.00 48.03 119 ARG A O 1
ATOM 1009 N N . GLU A 1 120 ? 0.067 -4.278 28.848 1.00 49.78 120 GLU A N 1
ATOM 1010 C CA . GLU A 1 120 ? 1.265 -5.166 28.867 1.00 49.78 120 GLU A CA 1
ATOM 1011 C C . GLU A 1 120 ? 2.091 -5.206 27.549 1.00 49.78 120 GLU A C 1
ATOM 1013 O O . GLU A 1 120 ? 1.577 -4.903 26.474 1.00 49.78 120 GLU A O 1
ATOM 1018 N N . VAL A 1 121 ? 3.376 -5.566 27.744 1.00 44.38 121 VAL A N 1
ATOM 1019 C CA . VAL A 1 121 ? 4.583 -5.805 26.899 1.00 44.38 121 VAL A CA 1
ATOM 1020 C C . VAL A 1 121 ? 5.042 -4.717 25.909 1.00 44.38 121 VAL A C 1
ATOM 1022 O O . VAL A 1 121 ? 4.448 -4.498 24.858 1.00 44.38 121 VAL A O 1
ATOM 1025 N N . ASP A 1 122 ? 6.173 -4.092 26.258 1.00 43.41 122 ASP A N 1
ATOM 1026 C CA . ASP A 1 122 ? 6.932 -3.112 25.472 1.00 43.41 122 ASP A CA 1
ATOM 1027 C C . ASP A 1 122 ? 7.685 -3.752 24.298 1.00 43.41 122 ASP A C 1
ATOM 1029 O O . ASP A 1 122 ? 8.519 -4.638 24.492 1.00 43.41 122 ASP A O 1
ATOM 1033 N N . TYR A 1 123 ? 7.479 -3.205 23.099 1.00 41.41 123 TYR A N 1
ATOM 1034 C CA . TYR A 1 123 ? 8.488 -3.178 22.044 1.00 41.41 123 TYR A CA 1
ATOM 1035 C C . TYR A 1 123 ? 8.590 -1.758 21.484 1.00 41.41 123 TYR A C 1
ATOM 1037 O O . TYR A 1 123 ? 7.595 -1.069 21.272 1.00 41.41 123 TYR A O 1
ATOM 1045 N N . ASN A 1 124 ? 9.834 -1.325 21.308 1.00 44.91 124 ASN A N 1
ATOM 1046 C CA . ASN A 1 124 ? 10.242 0.030 20.960 1.00 44.91 124 ASN A CA 1
ATOM 1047 C C . ASN A 1 124 ? 9.824 0.359 19.513 1.00 44.91 124 ASN A C 1
ATOM 1049 O O . ASN A 1 124 ? 10.220 -0.365 18.599 1.00 44.91 124 ASN A O 1
ATOM 1053 N N . VAL A 1 125 ? 9.048 1.426 19.283 1.00 51.41 125 VAL A N 1
ATOM 1054 C CA . VAL A 1 125 ? 8.641 1.839 17.924 1.00 51.41 125 VAL A CA 1
ATOM 1055 C C . VAL A 1 125 ? 8.961 3.315 17.699 1.00 51.41 125 VAL A C 1
ATOM 1057 O O . VAL A 1 125 ? 8.143 4.191 17.961 1.00 51.41 125 VAL A O 1
ATOM 1060 N N . SER A 1 126 ? 10.139 3.580 17.137 1.00 53.44 126 SER A N 1
ATOM 1061 C CA . SER A 1 126 ? 10.622 4.922 16.776 1.00 53.44 126 SER A CA 1
ATOM 1062 C C . SER A 1 126 ? 9.764 5.647 15.727 1.00 53.44 126 SER A C 1
ATOM 1064 O O . SER A 1 126 ? 9.910 6.851 15.546 1.00 53.44 126 SER A O 1
ATOM 1066 N N . VAL A 1 127 ? 8.848 4.950 15.038 1.00 51.78 127 VAL A N 1
ATOM 1067 C CA . VAL A 1 127 ? 7.947 5.555 14.036 1.00 51.78 127 VAL A CA 1
ATOM 1068 C C . VAL A 1 127 ? 6.914 6.496 14.662 1.00 51.78 127 VAL A C 1
ATOM 1070 O O . VAL A 1 127 ? 6.449 7.429 14.008 1.00 51.78 127 VAL A O 1
ATOM 1073 N N . LEU A 1 128 ? 6.565 6.259 15.931 1.00 54.25 128 LEU A N 1
ATOM 1074 C CA . LEU A 1 128 ? 5.574 7.041 16.675 1.00 54.25 128 LEU A CA 1
ATOM 1075 C C . LEU A 1 128 ? 6.145 8.366 17.203 1.00 54.25 128 LEU A C 1
ATOM 1077 O O . LEU A 1 128 ? 5.381 9.234 17.607 1.00 54.25 128 LEU A O 1
ATOM 1081 N N . ASP A 1 129 ? 7.465 8.540 17.157 1.00 59.19 129 ASP A N 1
ATOM 1082 C CA . ASP A 1 129 ? 8.144 9.783 17.539 1.00 59.19 129 ASP A CA 1
ATOM 1083 C C . ASP A 1 129 ? 8.464 10.666 16.320 1.00 59.19 129 ASP A C 1
ATOM 1085 O O . ASP A 1 129 ? 9.144 11.687 16.434 1.00 59.19 129 ASP A O 1
ATOM 1089 N N . THR A 1 130 ? 7.988 10.281 15.130 1.00 59.69 130 THR A N 1
ATOM 1090 C CA . THR A 1 130 ? 8.229 11.045 13.902 1.00 59.69 130 THR A CA 1
ATOM 1091 C C . THR A 1 130 ? 7.352 12.305 13.855 1.00 59.69 130 THR A C 1
ATOM 1093 O O . THR A 1 130 ? 6.190 12.260 14.269 1.00 59.69 130 THR A O 1
ATOM 1096 N N . PRO A 1 131 ? 7.851 13.4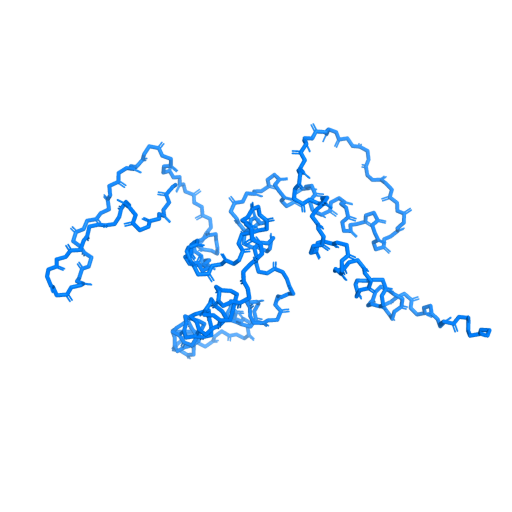35 13.315 1.00 60.72 131 PRO A N 1
ATOM 1097 C CA . PRO A 1 131 ? 7.069 14.668 13.172 1.00 60.72 131 PRO A CA 1
ATOM 1098 C C . PRO A 1 131 ? 5.729 14.466 12.447 1.00 60.72 131 PRO A C 1
ATOM 1100 O O . PRO A 1 131 ? 4.718 15.035 12.857 1.00 60.72 131 PRO A O 1
ATOM 1103 N N . LYS A 1 132 ? 5.692 13.577 11.443 1.00 59.66 132 LYS A N 1
ATOM 1104 C CA . LYS A 1 132 ? 4.460 13.174 10.747 1.00 59.66 132 LYS A CA 1
ATOM 1105 C C . LYS A 1 132 ? 3.412 12.587 11.694 1.00 59.66 132 LYS A C 1
ATOM 1107 O O . LYS A 1 132 ? 2.242 12.922 11.568 1.00 59.66 132 LYS A O 1
ATOM 1112 N N . PHE A 1 133 ? 3.796 11.770 12.676 1.00 61.75 133 PHE A N 1
ATOM 1113 C CA . PHE A 1 133 ? 2.835 11.235 13.647 1.00 61.75 133 PHE A CA 1
ATOM 1114 C C . PHE A 1 133 ? 2.240 12.323 14.556 1.00 61.75 133 PHE A C 1
ATOM 1116 O O . PHE A 1 133 ? 1.062 12.257 14.913 1.00 61.75 133 PHE A O 1
ATOM 1123 N N . LEU A 1 134 ? 3.027 13.342 14.916 1.00 62.59 134 LEU A N 1
ATOM 1124 C CA . LEU A 1 134 ? 2.555 14.451 15.750 1.00 62.59 134 LEU A CA 1
ATOM 1125 C C . LEU A 1 134 ? 1.516 15.319 15.026 1.00 62.59 134 LEU A C 1
ATOM 1127 O O . LEU A 1 134 ? 0.512 15.673 15.638 1.00 62.59 134 LEU A O 1
ATOM 1131 N N . ASP A 1 135 ? 1.694 15.583 13.730 1.00 63.19 135 ASP A N 1
ATOM 1132 C CA . ASP A 1 135 ? 0.687 16.267 12.900 1.00 63.19 135 ASP A CA 1
ATOM 1133 C C . ASP A 1 135 ? -0.611 15.446 12.795 1.00 63.19 135 ASP A C 1
ATOM 1135 O O . ASP A 1 135 ? -1.731 15.958 12.891 1.00 63.19 135 ASP A O 1
ATOM 1139 N N . MET A 1 136 ? -0.481 14.117 12.717 1.00 62.09 136 MET A N 1
ATOM 1140 C CA . MET A 1 136 ? -1.644 13.237 12.711 1.00 62.09 136 MET A CA 1
ATOM 1141 C C . MET A 1 136 ? -2.438 13.285 14.015 1.00 62.09 136 MET A C 1
ATOM 1143 O O . MET A 1 136 ? -3.666 13.164 13.980 1.00 62.09 136 MET A O 1
ATOM 1147 N N . LYS A 1 137 ? -1.763 13.485 15.150 1.00 62.81 137 LYS A N 1
ATOM 1148 C CA . LYS A 1 137 ? -2.400 13.590 16.464 1.00 62.81 137 LYS A CA 1
ATOM 1149 C C . LYS A 1 137 ? -3.426 14.723 16.503 1.00 62.81 137 LYS A C 1
ATOM 1151 O O . LYS A 1 137 ? -4.549 14.497 16.935 1.00 62.81 137 LYS A O 1
ATOM 1156 N N . GLU A 1 138 ? -3.120 15.900 15.960 1.00 65.94 138 GLU A N 1
ATOM 1157 C CA . GLU A 1 138 ? -4.058 17.035 15.977 1.00 65.94 138 GLU A CA 1
ATOM 1158 C C . GLU A 1 138 ? -5.359 16.746 15.212 1.00 65.94 138 GLU A C 1
ATOM 1160 O O . GLU A 1 138 ? -6.464 17.077 15.665 1.00 65.94 138 GLU A O 1
ATOM 1165 N N . LYS A 1 139 ? -5.250 16.082 14.056 1.00 64.94 139 LYS A N 1
ATOM 1166 C CA . LYS A 1 139 ? -6.415 15.655 13.274 1.00 64.94 139 LYS A CA 1
ATOM 1167 C C . LYS A 1 139 ? -7.195 14.551 13.978 1.00 64.94 139 LYS A C 1
ATOM 1169 O O . LYS A 1 139 ? -8.419 14.651 14.072 1.00 64.94 139 LYS A O 1
ATOM 1174 N N . PHE A 1 140 ? -6.510 13.541 14.504 1.00 65.12 140 PHE A N 1
ATOM 1175 C CA . PHE A 1 140 ? -7.154 12.501 15.296 1.00 65.12 140 PHE A CA 1
ATOM 1176 C C . PHE A 1 140 ? -7.887 13.103 16.503 1.00 65.12 140 PHE A C 1
ATOM 1178 O O . PHE A 1 140 ? -8.944 12.614 16.886 1.00 65.12 140 PHE A O 1
ATOM 1185 N N . ASP A 1 141 ? -7.362 14.174 17.110 1.00 66.31 141 ASP A N 1
ATOM 1186 C CA . ASP A 1 141 ? -7.937 14.821 18.301 1.00 66.31 141 ASP A CA 1
ATOM 1187 C C . ASP A 1 141 ? -9.212 15.574 17.921 1.00 66.31 141 ASP A C 1
ATOM 1189 O O . ASP A 1 141 ? -10.167 15.654 18.694 1.00 66.31 141 ASP A O 1
ATOM 1193 N N . ARG A 1 142 ? -9.259 16.124 16.705 1.00 71.50 142 ARG A N 1
ATOM 1194 C CA . ARG A 1 142 ? -10.475 16.699 16.125 1.00 71.50 142 ARG A CA 1
ATOM 1195 C C . ARG A 1 142 ? -11.537 15.625 15.867 1.00 71.50 142 ARG A C 1
ATOM 1197 O O . ARG A 1 142 ? -12.644 15.758 16.377 1.00 71.50 142 ARG A O 1
ATOM 1204 N N . GLU A 1 143 ? -11.197 14.554 15.154 1.00 65.56 143 GLU A N 1
ATOM 1205 C CA . GLU A 1 143 ? -12.142 13.473 14.820 1.00 65.56 143 GLU A CA 1
ATOM 1206 C C . GLU A 1 143 ? -12.646 12.737 16.071 1.00 65.56 143 GLU A C 1
ATOM 1208 O O . GLU A 1 143 ? -13.829 12.416 16.181 1.00 65.56 143 GLU A O 1
ATOM 1213 N N . ARG A 1 144 ? -11.778 12.536 17.070 1.00 62.78 144 ARG A N 1
ATOM 1214 C CA . ARG A 1 144 ? -12.153 11.989 18.379 1.00 62.78 144 ARG A CA 1
ATOM 1215 C C . ARG A 1 144 ? -13.160 12.884 19.099 1.00 62.78 144 ARG A C 1
ATOM 1217 O O . ARG A 1 144 ? -14.147 12.367 19.615 1.00 62.78 144 ARG A O 1
ATOM 1224 N N . ARG A 1 145 ? -12.937 14.204 19.136 1.00 69.44 145 ARG A N 1
ATOM 1225 C CA . ARG A 1 145 ? -13.882 15.158 19.748 1.00 69.44 145 ARG A CA 1
ATOM 1226 C C . ARG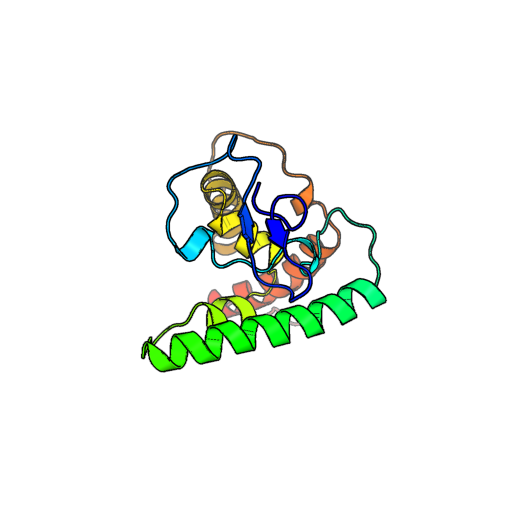 A 1 145 ? -15.244 15.123 19.060 1.00 69.44 145 ARG A C 1
ATOM 1228 O O . ARG A 1 145 ? -16.266 15.123 19.739 1.00 69.44 145 ARG A O 1
ATOM 1235 N N . GLU A 1 146 ? -15.260 15.035 17.732 1.00 70.00 146 GLU A N 1
ATOM 1236 C CA . GLU A 1 146 ? -16.490 14.889 16.945 1.00 70.00 146 GLU A CA 1
ATOM 1237 C C . GLU A 1 146 ? -17.215 13.571 17.258 1.00 70.00 146 GLU A C 1
ATOM 1239 O O . GLU A 1 146 ? -18.417 13.581 17.523 1.00 70.00 146 GLU A O 1
ATOM 1244 N N . PHE A 1 147 ? -16.485 12.452 17.308 1.00 60.34 147 PHE A N 1
ATOM 1245 C CA . PHE A 1 147 ? -17.033 11.131 17.628 1.00 60.34 147 PHE A CA 1
ATOM 1246 C C . PHE A 1 147 ? -17.587 11.042 19.058 1.00 60.34 147 PHE A C 1
ATOM 1248 O O . PHE A 1 147 ? -18.651 10.465 19.280 1.00 60.34 147 PHE A O 1
ATOM 1255 N N . LEU A 1 148 ? -16.886 11.628 20.032 1.00 71.50 148 LEU A N 1
ATOM 1256 C CA . LEU A 1 148 ? -17.294 11.645 21.439 1.00 71.50 148 LEU A CA 1
ATOM 1257 C C . LEU A 1 148 ? -18.340 12.731 21.754 1.00 71.50 148 LEU A C 1
ATOM 1259 O O . LEU A 1 148 ? -18.853 12.778 22.871 1.00 71.50 148 LEU A O 1
ATOM 1263 N N . GLY A 1 149 ? -18.682 13.593 20.790 1.00 65.56 149 GLY A N 1
ATOM 1264 C CA . GLY A 1 149 ? -19.631 14.692 20.982 1.00 65.56 149 GLY A CA 1
ATOM 1265 C C . GLY A 1 149 ? -19.106 15.825 21.873 1.00 65.56 149 GLY A C 1
ATOM 1266 O O . GLY A 1 149 ? -19.895 16.609 22.408 1.00 65.56 149 GLY A O 1
ATOM 1267 N N . GLU A 1 150 ? -17.789 15.935 22.042 1.00 68.38 150 GLU A N 1
ATOM 1268 C CA . GLU A 1 150 ? -17.138 16.980 22.829 1.00 68.38 150 GLU A CA 1
ATOM 1269 C C . GLU A 1 150 ? -17.163 18.301 22.042 1.00 68.38 150 GLU A C 1
ATOM 1271 O O . GLU A 1 150 ? -16.305 18.579 21.202 1.00 68.38 150 GLU A O 1
ATOM 1276 N N . LYS A 1 151 ? -18.175 19.146 22.285 1.00 54.75 151 LYS A N 1
ATOM 1277 C CA . LYS A 1 151 ? -18.192 20.512 21.741 1.00 54.75 151 LYS A CA 1
ATOM 1278 C C . LYS A 1 151 ? -17.020 21.294 22.325 1.00 54.75 151 LYS A C 1
ATOM 1280 O O . LYS A 1 151 ? -16.928 21.436 23.542 1.00 54.75 151 LYS A O 1
ATOM 1285 N N . GLY A 1 152 ? -16.160 21.822 21.453 1.00 52.19 152 GLY A N 1
ATOM 1286 C CA . GLY A 1 152 ? -15.059 22.692 21.845 1.00 52.19 152 GLY 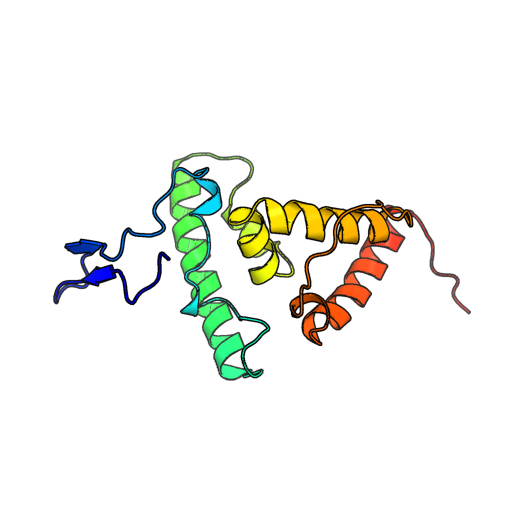A CA 1
ATOM 1287 C C . GLY A 1 152 ? -15.555 23.795 22.775 1.00 52.19 152 GLY A C 1
ATOM 1288 O O . GLY A 1 152 ? -16.447 24.566 22.418 1.00 52.19 152 GLY A O 1
ATOM 1289 N N . SER A 1 153 ? -14.992 23.849 23.979 1.00 47.62 153 SER A N 1
ATOM 1290 C CA . SER A 1 153 ? -15.121 24.990 24.871 1.00 47.62 153 SER A CA 1
ATOM 1291 C C . SER A 1 153 ? -14.394 26.163 24.221 1.00 47.62 153 SER A C 1
ATOM 1293 O O . SER A 1 153 ? -13.196 26.348 24.418 1.00 47.62 153 SER A O 1
ATOM 1295 N N . GLY A 1 154 ? -15.108 26.896 23.368 1.00 41.25 154 GLY A N 1
ATOM 1296 C CA . GLY A 1 154 ? -14.656 28.186 22.877 1.00 41.25 154 GLY A CA 1
ATOM 1297 C C . GLY A 1 154 ? -14.538 29.143 24.056 1.00 41.25 154 GLY A C 1
ATOM 1298 O O . GLY A 1 154 ? -15.532 29.413 24.732 1.00 41.25 154 GLY A O 1
ATOM 1299 N N . SER A 1 155 ? -13.319 29.612 24.294 1.00 36.53 155 SER A N 1
ATOM 1300 C CA . SER A 1 155 ? -13.017 30.842 25.025 1.00 36.53 155 SER A CA 1
ATOM 1301 C C . SER A 1 155 ? -12.417 31.837 24.051 1.00 36.53 155 SER A C 1
ATOM 1303 O O . SER A 1 155 ? -11.458 31.413 23.364 1.00 36.53 155 SER A O 1
#

pLDDT: mean 73.89, std 13.93, range [36.53, 97.56]

Secondary structure (DSSP, 8-state):
--SGGGEEE-TT--EEEE---TT-----GGGG-S--GGGS--TTSPP-HHHHHHHHHHHHHHHHHHHHHHHHTT-SS-HHHHHHH-S-HHHHHHHHH-HHHHHHHHHHHHHHHHS----------GGGGSHHHHHHHHHHHHHHHHHHT------

Radius of gyration: 18.64 Å; chains: 1; bounding box: 35×49×53 Å

Sequence (155 aa):
DFNSQNILIDDECNIVGVIDWEWSSTVPLQSLCQYPFFIVDNPFDAEDEAVTQRNSVYQSWFADLFEKREQLLHQRVTLTNLLRSCYWTYVFEQALTNIYLVGMLYRKLFEYVFGKEIREVDYNVSVLDTPKFLDMKEKFDRERREFLGEKGSGS